Protein AF-A0A674CM67-F1 (afdb_monomer_lite)

pLDDT: mean 82.89, std 11.25, range [38.0, 92.25]

Radius of gyration: 15.2 Å; chains: 1; bounding box: 34×29×37 Å

Foldseek 3Di:
DDDDDDDDDDDDPPDDDDDDDVPRDDDDDDDWDDDPVDPDTHRPPPDPDDDDPDDDDDDPDPPDDD

Sequence (66 aa):
FCQGSNILPFYVPGVAPMNFHQNSVVEIKAVKLTSSRTQLPYEYYSLPFCQPDKVVYKAENLGQEV

Secondary structure (DSSP, 8-state):
--PPPPPPP---TTS------TT--------EE--SS-S--EETT-SSSPPPS------SSTT---

Organism: Salmo trutta (NCBI:txid8032)

Structure (mmCIF, N/CA/C/O backbone):
data_AF-A0A674CM67-F1
#
_entry.id   AF-A0A674CM67-F1
#
loop_
_atom_site.group_PDB
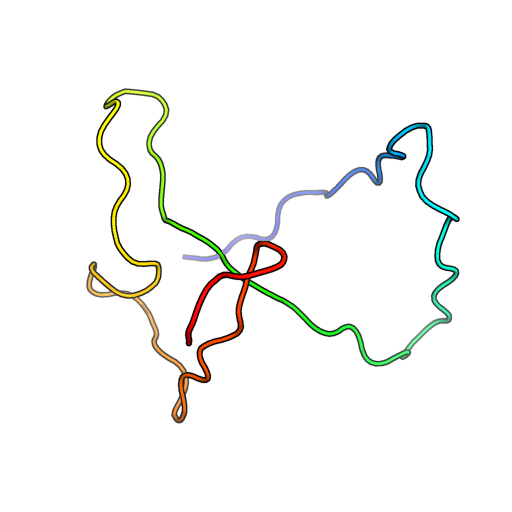_atom_site.id
_atom_site.type_symbol
_atom_site.label_atom_id
_atom_site.label_alt_id
_atom_site.label_comp_id
_atom_site.label_asym_id
_atom_site.label_entity_id
_atom_site.label_seq_id
_atom_site.pdbx_PDB_ins_code
_atom_site.Cartn_x
_atom_site.Cartn_y
_atom_site.Cartn_z
_atom_site.occupancy
_atom_site.B_iso_or_equiv
_atom_site.auth_seq_id
_atom_site.auth_comp_id
_atom_site.auth_asym_id
_atom_site.auth_atom_id
_atom_site.pdbx_PDB_model_num
ATOM 1 N N . PHE A 1 1 ? -17.639 0.891 -5.121 1.00 38.00 1 PHE A N 1
ATOM 2 C CA . PHE A 1 1 ? -17.440 2.324 -4.827 1.00 38.00 1 PHE A CA 1
ATOM 3 C C . PHE A 1 1 ? -15.944 2.624 -4.827 1.00 38.00 1 PHE A C 1
ATOM 5 O O . PHE A 1 1 ? -15.321 2.605 -3.780 1.00 38.00 1 PHE A O 1
ATOM 12 N N . CYS A 1 2 ? -15.358 2.859 -6.001 1.00 48.72 2 CYS A N 1
ATOM 13 C CA . CYS A 1 2 ? -14.018 3.437 -6.130 1.00 48.72 2 CYS A CA 1
ATOM 14 C C . CYS A 1 2 ? -14.118 4.478 -7.247 1.00 48.72 2 CYS A C 1
ATOM 16 O O . CYS A 1 2 ? -13.947 4.156 -8.417 1.00 48.72 2 CYS A O 1
ATOM 18 N N . GLN A 1 3 ? -14.520 5.699 -6.899 1.00 48.06 3 GLN A N 1
ATOM 19 C CA . GLN A 1 3 ? -14.377 6.843 -7.797 1.00 48.06 3 GLN A CA 1
ATOM 20 C C . GLN A 1 3 ? -12.949 7.358 -7.624 1.00 48.06 3 GLN A C 1
ATOM 22 O O . GLN A 1 3 ? -12.555 7.716 -6.517 1.00 48.06 3 GLN A O 1
ATOM 27 N N . GLY A 1 4 ? -12.159 7.306 -8.697 1.00 50.66 4 GLY A N 1
ATOM 28 C CA . GLY A 1 4 ? -10.776 7.772 -8.696 1.00 50.66 4 GLY A CA 1
ATOM 29 C C . GLY A 1 4 ? -10.718 9.288 -8.528 1.00 50.66 4 GLY A C 1
ATOM 30 O O . GLY A 1 4 ? -11.244 10.028 -9.356 1.00 50.66 4 GLY A O 1
ATOM 31 N N . SER A 1 5 ? -10.092 9.744 -7.449 1.00 68.00 5 SER A N 1
ATOM 32 C CA . SER A 1 5 ? -9.780 11.156 -7.217 1.00 68.00 5 SER A CA 1
ATOM 33 C C . SER A 1 5 ? -8.565 11.587 -8.048 1.00 68.00 5 SER A C 1
ATOM 35 O O . SER A 1 5 ? -7.688 10.773 -8.333 1.00 68.00 5 SER A O 1
ATOM 37 N N . ASN A 1 6 ? -8.482 12.875 -8.398 1.00 61.31 6 ASN A N 1
ATOM 38 C CA . ASN A 1 6 ? -7.287 13.463 -9.015 1.00 61.31 6 ASN A CA 1
ATOM 39 C C . ASN A 1 6 ? -6.083 13.347 -8.060 1.00 61.31 6 ASN A C 1
ATOM 41 O O . ASN A 1 6 ? -6.142 13.835 -6.932 1.00 61.31 6 ASN A O 1
ATOM 45 N N 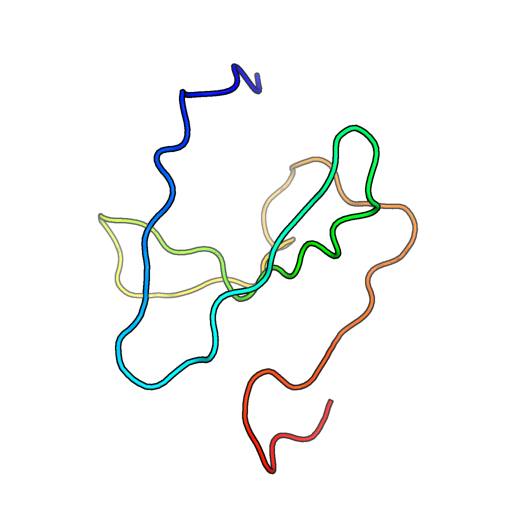. ILE A 1 7 ? -5.000 12.714 -8.517 1.00 67.44 7 ILE A N 1
ATOM 46 C CA . ILE A 1 7 ? -3.745 12.555 -7.770 1.00 67.44 7 ILE A CA 1
ATOM 47 C C . ILE A 1 7 ? -2.767 13.623 -8.261 1.00 67.44 7 ILE A C 1
ATOM 49 O O . ILE A 1 7 ? -2.440 13.661 -9.446 1.00 67.44 7 ILE A O 1
ATOM 53 N N . LEU A 1 8 ? -2.289 14.477 -7.354 1.00 76.12 8 LEU A N 1
ATOM 54 C CA . LEU A 1 8 ? -1.196 15.404 -7.645 1.00 76.12 8 LEU A CA 1
ATOM 55 C C . LEU A 1 8 ? 0.144 14.731 -7.307 1.00 76.12 8 LEU A C 1
ATOM 57 O O . LEU A 1 8 ? 0.282 14.193 -6.205 1.00 76.12 8 LEU A O 1
ATOM 61 N N . PRO A 1 9 ? 1.132 14.740 -8.218 1.00 71.19 9 PRO A N 1
ATOM 62 C CA . PRO A 1 9 ? 2.458 14.213 -7.925 1.00 71.19 9 PRO A CA 1
ATOM 63 C C . PRO A 1 9 ? 3.157 15.085 -6.874 1.00 71.19 9 PRO A C 1
ATOM 65 O O . PRO A 1 9 ? 3.010 16.307 -6.871 1.00 71.19 9 PRO A O 1
ATOM 68 N N . PHE A 1 10 ? 3.953 14.463 -6.003 1.00 77.00 10 PHE A N 1
ATOM 69 C CA . PHE A 1 10 ? 4.815 15.167 -5.054 1.00 77.00 10 PHE A CA 1
ATOM 70 C C . PHE A 1 10 ? 6.241 14.620 -5.121 1.00 77.00 10 PHE A C 1
ATOM 72 O O . PHE A 1 10 ? 6.467 13.479 -5.521 1.00 77.00 10 PHE A O 1
ATOM 79 N N . TYR A 1 11 ? 7.203 15.452 -4.735 1.00 79.88 11 TYR A N 1
ATOM 80 C CA . TYR A 1 11 ? 8.619 15.108 -4.697 1.00 79.88 11 TYR A CA 1
ATOM 81 C C . TYR A 1 11 ? 9.121 15.118 -3.253 1.00 79.88 11 TYR A C 1
ATOM 83 O O . TYR A 1 11 ? 8.797 16.028 -2.488 1.00 79.88 11 TYR A O 1
ATOM 91 N N . VAL A 1 12 ? 9.932 14.121 -2.897 1.00 81.19 12 VAL A N 1
ATOM 92 C CA . VAL A 1 12 ? 10.598 14.032 -1.593 1.00 81.19 12 VAL A CA 1
ATOM 93 C C . VAL A 1 12 ? 12.056 14.471 -1.750 1.00 81.19 12 VAL A C 1
ATOM 95 O O . VAL A 1 12 ? 12.802 13.820 -2.485 1.00 81.19 12 VAL A O 1
ATOM 98 N N . PRO A 1 13 ? 12.501 15.536 -1.060 1.00 86.69 13 PRO A N 1
ATOM 99 C CA . PRO A 1 13 ? 13.905 15.933 -1.059 1.00 86.69 13 PRO A CA 1
ATOM 100 C C . PRO A 1 13 ? 14.822 14.794 -0.592 1.00 86.69 13 PRO A C 1
ATOM 102 O O . PRO A 1 13 ? 14.571 14.175 0.438 1.00 86.69 13 PRO A O 1
ATOM 105 N N . GLY A 1 14 ? 15.898 14.536 -1.340 1.00 85.75 14 GLY A N 1
ATOM 106 C CA . GLY A 1 14 ? 16.867 13.477 -1.028 1.00 85.75 14 GLY A CA 1
ATOM 107 C C . GLY A 1 14 ? 16.593 12.128 -1.702 1.00 85.75 14 GLY A C 1
ATOM 108 O O . GLY A 1 14 ? 17.407 11.220 -1.565 1.00 85.75 14 GLY A O 1
ATOM 109 N N . VAL A 1 15 ? 15.504 12.001 -2.470 1.00 83.31 15 VAL A N 1
ATOM 110 C CA . VAL A 1 15 ? 15.213 10.820 -3.298 1.00 83.31 15 VAL A CA 1
ATOM 111 C C . VAL A 1 15 ? 15.324 11.203 -4.769 1.00 83.31 15 VAL A C 1
ATOM 113 O O . VAL A 1 15 ? 14.756 12.205 -5.192 1.00 83.31 15 VAL A O 1
ATOM 116 N N . ALA A 1 16 ? 16.053 10.420 -5.567 1.00 86.31 16 ALA A N 1
ATOM 117 C CA . ALA A 1 16 ? 16.147 10.676 -7.001 1.00 86.31 16 ALA A CA 1
ATOM 118 C C . ALA A 1 16 ? 14.756 10.536 -7.658 1.00 86.31 16 ALA A C 1
ATOM 120 O O . ALA A 1 16 ? 14.077 9.532 -7.427 1.00 86.31 16 ALA A O 1
ATOM 121 N N . PRO A 1 17 ? 14.311 11.516 -8.467 1.00 82.88 17 PRO A N 1
ATOM 122 C CA . PRO A 1 17 ? 13.013 11.446 -9.123 1.00 82.88 17 PRO A CA 1
ATOM 123 C C . PRO A 1 17 ? 12.979 10.296 -10.133 1.00 82.88 17 PRO A C 1
ATOM 125 O O . PRO A 1 17 ? 13.962 10.024 -10.824 1.00 82.88 17 PRO A O 1
ATOM 128 N N . MET A 1 18 ? 11.822 9.645 -10.242 1.00 82.44 18 MET A N 1
ATOM 129 C CA . MET A 1 18 ? 11.594 8.559 -11.190 1.00 82.44 18 MET A CA 1
ATOM 130 C C . MET A 1 18 ? 10.683 9.047 -12.316 1.00 82.44 18 MET A C 1
ATOM 132 O O . MET A 1 18 ? 9.592 9.555 -12.062 1.00 82.44 18 MET A O 1
ATOM 136 N N . ASN A 1 19 ? 11.143 8.908 -13.560 1.00 83.12 19 ASN A N 1
ATOM 137 C CA . ASN A 1 19 ? 10.359 9.265 -14.738 1.00 83.12 19 ASN A CA 1
ATOM 138 C C . ASN A 1 19 ? 9.549 8.055 -15.206 1.00 83.12 19 ASN A C 1
ATOM 140 O O . ASN A 1 19 ? 10.089 6.960 -15.355 1.00 83.12 19 ASN A O 1
ATOM 144 N N . PHE A 1 20 ? 8.269 8.277 -15.484 1.00 84.94 20 PHE A N 1
ATOM 145 C CA . PHE A 1 20 ? 7.370 7.277 -16.045 1.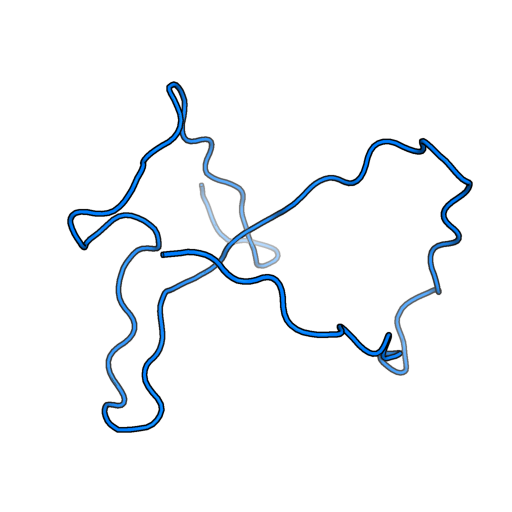00 84.94 20 PHE A CA 1
ATOM 146 C C . PHE A 1 20 ? 6.923 7.725 -17.433 1.00 84.94 20 PHE A C 1
ATOM 148 O O . PHE A 1 20 ? 6.616 8.896 -17.655 1.00 84.94 20 PHE A O 1
ATOM 155 N N . HIS A 1 21 ? 6.880 6.786 -18.372 1.00 90.25 21 HIS A N 1
ATOM 156 C CA . HIS A 1 21 ? 6.316 7.015 -19.699 1.00 90.25 21 HIS A CA 1
ATOM 157 C C . HIS A 1 21 ? 4.865 6.536 -19.743 1.00 90.25 21 HIS A C 1
ATOM 159 O O . HIS A 1 21 ? 4.442 5.718 -18.918 1.00 90.25 21 HIS A O 1
ATOM 165 N N . GLN A 1 22 ? 4.103 7.007 -20.730 1.00 89.25 22 GLN A N 1
ATOM 166 C CA . GLN A 1 22 ? 2.781 6.455 -21.023 1.00 89.25 22 GLN A CA 1
ATOM 167 C C . GLN A 1 22 ? 2.881 4.923 -21.134 1.00 89.25 22 GLN A C 1
ATOM 169 O O . GLN A 1 22 ? 3.772 4.411 -21.810 1.00 89.25 22 GLN A O 1
ATOM 174 N N . ASN A 1 23 ? 1.972 4.203 -20.471 1.00 88.31 23 ASN A N 1
ATOM 175 C CA . ASN A 1 23 ? 1.917 2.733 -20.436 1.00 88.31 23 ASN A CA 1
ATOM 176 C C . ASN A 1 23 ? 3.103 2.037 -19.743 1.00 88.31 23 ASN A C 1
ATOM 178 O O . ASN A 1 23 ? 3.244 0.820 -19.855 1.00 88.31 23 ASN A O 1
ATOM 182 N N . SER A 1 24 ? 3.949 2.770 -19.014 1.00 90.19 24 SER A N 1
ATOM 183 C CA . SER A 1 24 ? 4.947 2.130 -18.155 1.00 90.19 24 SER A CA 1
ATOM 184 C C . SER A 1 24 ? 4.279 1.374 -17.006 1.00 90.19 24 SER A C 1
ATOM 186 O O . SER A 1 24 ? 3.275 1.810 -16.440 1.00 90.19 24 SER A O 1
ATOM 188 N N . VAL A 1 25 ? 4.840 0.212 -16.672 1.00 88.38 25 VAL A N 1
ATOM 189 C CA . VAL A 1 25 ? 4.381 -0.582 -15.531 1.00 88.38 25 VAL A CA 1
ATOM 190 C C . VAL A 1 25 ? 4.831 0.118 -14.255 1.00 88.38 25 VAL A C 1
ATOM 192 O O . VAL A 1 25 ? 6.023 0.347 -14.055 1.00 88.38 25 VAL A O 1
ATOM 195 N N . VAL A 1 26 ? 3.873 0.438 -13.388 1.00 87.19 26 VAL A N 1
ATOM 196 C CA . VAL A 1 26 ? 4.132 1.023 -12.072 1.00 87.19 26 VAL A CA 1
ATOM 197 C C . VAL A 1 26 ? 3.910 -0.049 -11.018 1.00 87.19 26 VAL A C 1
ATOM 199 O O . VAL A 1 26 ? 2.833 -0.638 -10.930 1.00 87.19 26 VAL A O 1
ATOM 202 N N . GLU A 1 27 ? 4.931 -0.302 -10.205 1.00 85.19 27 GLU A N 1
ATOM 203 C CA . GLU A 1 27 ? 4.790 -1.177 -9.049 1.00 85.19 27 GLU A CA 1
ATOM 204 C C . GLU A 1 27 ? 4.090 -0.417 -7.916 1.00 85.19 27 GLU A C 1
ATOM 206 O O . GLU A 1 27 ? 4.616 0.568 -7.398 1.00 85.19 27 GLU A O 1
ATOM 211 N N . ILE A 1 28 ? 2.908 -0.884 -7.514 1.00 84.31 28 ILE A N 1
ATOM 212 C CA . ILE A 1 28 ? 2.167 -0.306 -6.391 1.00 84.31 28 ILE A CA 1
ATOM 213 C C . ILE A 1 28 ? 2.468 -1.113 -5.130 1.00 84.31 28 ILE A C 1
ATOM 215 O O . ILE A 1 28 ? 2.274 -2.327 -5.094 1.00 84.31 28 ILE A O 1
ATOM 219 N N . LYS A 1 29 ? 2.923 -0.421 -4.084 1.00 86.88 29 LYS A N 1
ATOM 220 C CA . LYS A 1 29 ? 3.158 -0.987 -2.753 1.00 86.88 29 LYS A CA 1
ATOM 221 C C . LYS A 1 29 ? 2.227 -0.310 -1.760 1.00 86.88 29 LYS A C 1
ATOM 223 O O . LYS A 1 29 ? 2.110 0.913 -1.751 1.00 86.88 29 LYS A O 1
ATOM 228 N N . ALA A 1 30 ? 1.578 -1.113 -0.930 1.00 89.00 30 ALA A N 1
ATOM 229 C CA . ALA A 1 30 ? 0.752 -0.640 0.167 1.00 89.00 30 ALA A CA 1
ATOM 230 C C . ALA A 1 30 ? 1.423 -0.997 1.496 1.00 89.00 30 ALA A C 1
ATOM 232 O O . ALA A 1 30 ? 2.046 -2.051 1.598 1.00 89.00 30 ALA A O 1
ATOM 233 N N . VAL A 1 31 ? 1.308 -0.109 2.488 1.00 90.00 31 VAL A N 1
ATOM 234 C CA . VAL A 1 31 ? 1.932 -0.286 3.810 1.00 90.00 31 VAL A CA 1
ATOM 235 C C . VAL A 1 31 ? 0.879 -0.731 4.824 1.00 90.00 31 VAL A C 1
ATOM 237 O O . VAL A 1 31 ? 0.690 -1.922 5.041 1.00 90.00 31 VAL A O 1
ATOM 240 N N . LYS A 1 32 ? 0.144 0.218 5.415 1.00 89.94 32 LYS A N 1
ATOM 241 C CA . LYS A 1 32 ? -0.914 -0.037 6.403 1.00 89.94 32 LYS A CA 1
ATOM 242 C C . LYS A 1 32 ? -2.120 0.852 6.134 1.00 89.94 32 LYS A C 1
ATOM 244 O O . LYS A 1 32 ? -1.980 1.950 5.596 1.00 89.94 32 LYS A O 1
ATOM 249 N N . LEU A 1 33 ? -3.299 0.385 6.532 1.00 90.12 33 LEU A N 1
ATOM 250 C CA . LEU A 1 33 ? -4.512 1.195 6.547 1.00 90.12 33 LEU A CA 1
ATOM 251 C C . LEU A 1 33 ? -4.519 2.081 7.789 1.00 90.12 33 LEU A C 1
ATOM 253 O O . LEU A 1 33 ? -4.448 1.591 8.916 1.00 90.12 33 LEU A O 1
ATOM 257 N N . THR A 1 34 ? -4.631 3.388 7.577 1.00 90.56 34 THR A N 1
ATOM 258 C CA . THR A 1 34 ? -4.720 4.390 8.642 1.00 90.56 34 THR A CA 1
ATOM 259 C C . THR A 1 34 ? -6.002 5.202 8.503 1.00 90.56 34 THR A C 1
ATOM 261 O O . THR A 1 34 ? -6.541 5.387 7.412 1.00 90.56 34 THR A O 1
ATOM 264 N N . SER A 1 35 ? -6.517 5.676 9.635 1.00 88.56 35 SER A N 1
ATOM 265 C CA . SER A 1 35 ? -7.693 6.541 9.706 1.00 88.56 35 SER A CA 1
ATOM 266 C C . SER A 1 35 ? -7.282 7.898 10.254 1.00 88.56 35 SER A C 1
ATOM 268 O O . SER A 1 35 ? -6.475 7.980 11.174 1.00 88.56 35 SER A O 1
ATOM 270 N N . SER A 1 36 ? -7.889 8.973 9.754 1.00 91.62 36 SER A N 1
ATOM 271 C CA . SER A 1 36 ? -7.687 10.318 10.308 1.00 91.62 36 SER A CA 1
ATOM 272 C C . SER A 1 36 ? -8.287 10.496 11.706 1.00 91.62 36 SER A C 1
ATOM 274 O O . SER A 1 36 ? -8.001 11.486 12.373 1.00 91.62 36 SER A O 1
ATOM 276 N N . ARG A 1 37 ? -9.139 9.561 12.150 1.00 92.25 37 ARG A N 1
ATOM 277 C CA . ARG A 1 37 ? -9.822 9.621 13.451 1.00 92.25 37 ARG A CA 1
ATOM 278 C C . ARG A 1 37 ? -9.162 8.762 14.526 1.00 92.25 37 ARG A C 1
ATOM 280 O O . ARG A 1 37 ? -9.366 9.030 15.703 1.00 92.25 37 ARG A O 1
ATOM 287 N N . THR A 1 38 ? -8.426 7.717 14.146 1.00 90.31 38 THR A N 1
ATOM 288 C CA . THR A 1 38 ? -7.885 6.726 15.088 1.00 90.31 38 THR A CA 1
ATOM 289 C C . THR A 1 38 ? -6.407 6.480 14.823 1.00 90.31 38 THR A C 1
ATOM 291 O O . THR A 1 38 ? -6.016 6.272 13.680 1.00 90.31 38 THR A O 1
ATOM 294 N N . GLN A 1 39 ? -5.598 6.419 15.882 1.00 89.19 39 GLN A N 1
ATOM 295 C CA . GLN A 1 39 ? -4.141 6.272 15.768 1.00 89.19 39 GLN A CA 1
ATOM 296 C C . GLN A 1 39 ? -3.678 4.844 15.424 1.00 89.19 39 GLN A C 1
ATOM 298 O O . GLN A 1 39 ? -2.510 4.644 15.106 1.00 89.19 39 GLN A O 1
ATOM 303 N N . LEU A 1 40 ? -4.562 3.845 15.510 1.00 90.25 40 LEU A N 1
ATOM 304 C CA . LEU A 1 40 ? -4.204 2.440 15.312 1.00 90.25 40 LEU A CA 1
ATOM 305 C C . LEU A 1 40 ? -4.168 2.084 13.816 1.00 90.25 40 LEU A C 1
ATOM 307 O O . LEU A 1 40 ? -5.205 2.187 13.154 1.00 90.25 40 LEU A O 1
ATOM 311 N N . PRO A 1 41 ? -3.008 1.667 13.275 1.00 90.56 41 PRO A N 1
ATOM 312 C CA . PRO A 1 41 ? -2.907 1.185 11.908 1.00 90.56 41 PRO A CA 1
ATOM 313 C C . PRO A 1 41 ? -3.345 -0.282 11.816 1.00 90.56 41 PRO A C 1
ATOM 315 O O . PRO A 1 41 ? -3.027 -1.089 12.689 1.00 90.56 41 PRO A O 1
ATOM 318 N N . TYR A 1 42 ? -4.022 -0.630 10.727 1.00 91.25 42 TYR A N 1
ATOM 319 C CA . TYR A 1 42 ? -4.419 -2.000 10.412 1.00 91.25 42 TYR A CA 1
ATOM 320 C C . TYR A 1 42 ? -3.643 -2.538 9.209 1.00 91.25 42 TYR A C 1
ATOM 322 O O . TYR A 1 42 ? -3.165 -1.772 8.368 1.00 91.25 42 TYR A O 1
ATOM 330 N N . GLU A 1 43 ? -3.546 -3.863 9.107 1.00 89.38 43 GLU A N 1
ATOM 331 C CA . GLU A 1 43 ? -3.026 -4.518 7.905 1.00 89.38 43 GLU A CA 1
ATOM 332 C C . GLU A 1 43 ? -3.829 -4.120 6.668 1.00 89.38 43 GLU A C 1
ATOM 334 O O . GLU A 1 43 ? -5.048 -3.941 6.734 1.00 89.38 43 GLU A O 1
ATOM 339 N N . TYR A 1 44 ? -3.153 -3.997 5.520 1.00 90.31 44 TYR A N 1
ATOM 340 C CA . TYR A 1 44 ? -3.775 -3.382 4.349 1.00 90.31 44 TYR A CA 1
ATOM 341 C C . TYR A 1 44 ? -4.988 -4.136 3.802 1.00 90.31 44 TYR A C 1
ATOM 343 O O . TYR A 1 44 ? -5.756 -3.519 3.089 1.00 90.31 44 TYR A O 1
ATOM 351 N N . TYR A 1 45 ? -5.179 -5.419 4.133 1.00 90.88 45 TYR A N 1
ATOM 352 C CA . TYR A 1 45 ? -6.328 -6.247 3.727 1.00 90.88 45 TYR A CA 1
ATOM 353 C C . TYR A 1 45 ? -7.202 -6.707 4.913 1.00 90.88 45 TYR A C 1
ATOM 355 O O . TYR A 1 45 ? -7.869 -7.731 4.830 1.00 90.88 45 TYR A O 1
ATOM 363 N N . SER A 1 46 ? -7.197 -5.986 6.044 1.00 90.31 46 SER A N 1
ATOM 364 C CA . SER A 1 46 ? -7.900 -6.429 7.263 1.00 90.31 46 SER A CA 1
ATOM 365 C C . SER A 1 46 ? -9.419 -6.202 7.270 1.00 90.31 46 SER A C 1
ATOM 367 O O . SER A 1 46 ? -10.100 -6.738 8.142 1.00 90.31 46 SER A O 1
ATOM 369 N N . LEU A 1 47 ? -9.955 -5.360 6.380 1.00 89.44 47 LEU A N 1
ATOM 370 C CA . LEU A 1 47 ? -11.396 -5.087 6.267 1.00 89.44 47 LEU A CA 1
ATOM 371 C C . LEU A 1 47 ? -11.950 -5.764 4.999 1.00 89.44 47 LEU A C 1
ATOM 373 O O . LEU A 1 47 ? -11.175 -6.085 4.098 1.00 89.44 47 LEU A O 1
ATOM 377 N N . PRO A 1 48 ? -13.276 -5.971 4.883 1.00 88.00 48 PRO A N 1
ATOM 378 C CA . PRO A 1 48 ? -13.864 -6.756 3.797 1.00 88.00 48 PRO A CA 1
ATOM 379 C C . PRO A 1 48 ? -13.991 -5.954 2.487 1.00 88.00 48 PRO A C 1
ATOM 381 O O . PRO A 1 48 ? -15.091 -5.684 2.006 1.00 88.00 48 PRO A O 1
ATOM 384 N N . PHE A 1 49 ? -12.862 -5.551 1.907 1.00 85.94 49 PHE A N 1
ATOM 385 C CA . PHE A 1 49 ? -12.770 -5.032 0.538 1.00 85.94 49 PHE A CA 1
ATOM 386 C C . PHE A 1 49 ? -12.109 -6.053 -0.394 1.00 85.94 49 PHE A C 1
ATOM 388 O O . PHE A 1 49 ? -11.731 -7.149 0.014 1.00 85.94 49 PHE A O 1
ATOM 395 N N . CYS A 1 50 ? -12.011 -5.704 -1.678 1.00 85.44 50 CYS A N 1
ATOM 396 C CA . CYS A 1 50 ? -11.449 -6.586 -2.696 1.00 85.44 50 CYS A CA 1
ATOM 397 C C . CYS A 1 50 ? -9.976 -6.884 -2.391 1.00 85.44 50 CYS A C 1
ATOM 399 O O . CYS A 1 50 ? -9.158 -5.967 -2.314 1.00 85.44 50 CYS A O 1
ATOM 401 N N . GLN A 1 51 ? -9.652 -8.166 -2.253 1.00 86.25 51 GLN A N 1
ATOM 402 C CA . GLN A 1 51 ? -8.288 -8.655 -2.102 1.00 86.25 51 GLN A CA 1
ATOM 403 C C . GLN A 1 51 ? -7.806 -9.227 -3.445 1.00 86.25 51 GLN A C 1
ATOM 405 O O . GLN A 1 51 ? -8.603 -9.850 -4.148 1.00 86.25 51 GLN A O 1
ATOM 410 N N . PRO A 1 52 ? -6.537 -9.017 -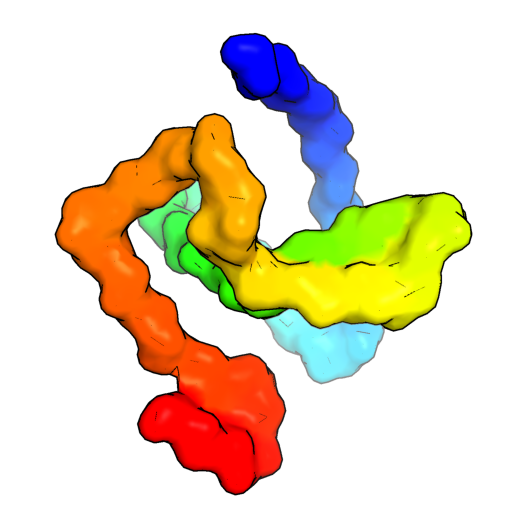3.837 1.00 88.44 52 PRO A N 1
ATOM 411 C CA . PRO A 1 52 ? -5.974 -9.673 -5.010 1.00 88.44 52 PRO A CA 1
ATOM 412 C C . PRO A 1 52 ? -5.783 -11.174 -4.760 1.00 88.44 52 PRO A C 1
ATOM 414 O O . PRO A 1 52 ? -5.620 -11.603 -3.619 1.00 88.44 52 PRO A O 1
ATOM 417 N N . ASP A 1 53 ? -5.686 -11.954 -5.838 1.00 89.94 53 ASP A N 1
ATOM 418 C CA . ASP A 1 53 ? -5.470 -13.409 -5.769 1.00 89.94 53 ASP A CA 1
ATOM 419 C C . ASP A 1 53 ? -4.187 -13.795 -5.016 1.00 89.94 53 ASP A C 1
ATOM 421 O O . ASP A 1 53 ? -4.093 -14.869 -4.421 1.00 89.94 53 ASP A O 1
ATOM 425 N N . LYS A 1 54 ? -3.176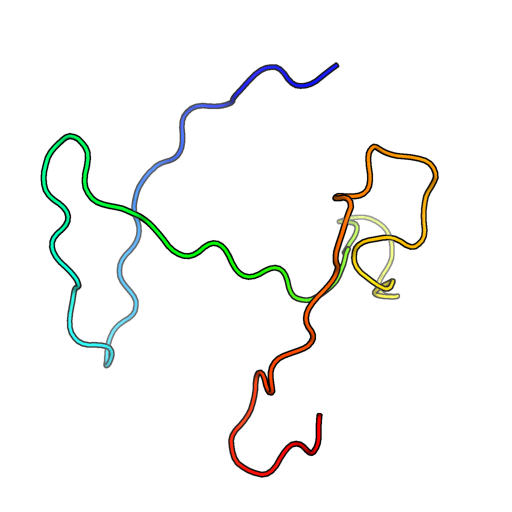 -12.917 -5.041 1.00 89.38 54 LYS A N 1
ATOM 426 C CA . LYS A 1 54 ? -1.904 -13.117 -4.348 1.00 89.38 54 LYS A CA 1
ATOM 427 C C . LYS A 1 54 ? -1.445 -11.838 -3.660 1.00 89.38 54 LYS A C 1
ATOM 429 O O . LYS A 1 54 ? -1.232 -10.815 -4.308 1.00 89.38 54 LYS A O 1
ATOM 434 N N . VAL A 1 55 ? -1.211 -11.932 -2.353 1.00 87.81 55 VAL A N 1
ATOM 435 C CA . VAL A 1 55 ? -0.551 -10.890 -1.559 1.00 87.81 55 VAL A CA 1
ATOM 436 C C . VAL A 1 55 ? 0.928 -11.246 -1.417 1.00 87.81 55 VAL A C 1
ATOM 438 O O . VAL A 1 55 ? 1.270 -12.377 -1.077 1.00 87.81 55 VAL A O 1
ATOM 441 N N . VAL A 1 56 ? 1.808 -10.288 -1.710 1.00 89.00 56 VAL A N 1
ATOM 442 C CA . VAL A 1 56 ? 3.262 -10.437 -1.567 1.00 89.00 56 VAL A CA 1
ATOM 443 C C . VAL A 1 56 ? 3.759 -9.376 -0.596 1.00 89.00 56 VAL A C 1
ATOM 445 O O . VAL A 1 56 ? 3.661 -8.184 -0.884 1.00 89.00 56 VAL A O 1
ATOM 448 N N . TYR A 1 57 ? 4.303 -9.815 0.537 1.00 87.56 57 TYR A N 1
ATOM 449 C CA . TYR A 1 57 ? 4.903 -8.934 1.533 1.00 87.56 57 TYR A CA 1
ATOM 450 C C . TYR A 1 57 ? 6.332 -8.566 1.128 1.00 87.56 57 TYR A C 1
ATOM 452 O O . TYR A 1 57 ? 7.084 -9.394 0.608 1.00 87.56 57 TYR A O 1
ATOM 460 N N . LYS A 1 58 ? 6.689 -7.295 1.322 1.00 86.12 58 LYS A N 1
ATOM 461 C CA . LYS A 1 58 ? 8.029 -6.754 1.071 1.00 86.12 58 LYS A CA 1
ATOM 462 C C . LYS A 1 58 ? 8.460 -5.922 2.271 1.00 86.12 58 LYS A C 1
ATOM 464 O O . LYS A 1 58 ? 7.635 -5.216 2.846 1.00 86.12 58 LYS A O 1
ATOM 469 N N . ALA A 1 59 ? 9.744 -5.991 2.609 1.00 87.62 59 ALA A N 1
ATOM 470 C CA . ALA A 1 59 ? 10.321 -5.174 3.663 1.00 87.62 59 ALA A CA 1
ATOM 471 C C . ALA A 1 59 ? 10.194 -3.706 3.256 1.00 87.62 59 ALA A C 1
ATOM 473 O O . ALA A 1 59 ? 10.603 -3.322 2.158 1.00 87.62 59 ALA A O 1
ATOM 474 N N . GLU A 1 60 ? 9.594 -2.904 4.128 1.00 84.69 60 GLU A N 1
ATOM 475 C CA . GLU A 1 60 ? 9.511 -1.458 3.934 1.00 84.69 60 GLU A CA 1
ATOM 476 C C . GLU A 1 60 ? 10.845 -0.806 4.305 1.00 84.69 60 GLU A C 1
ATOM 478 O O . GLU A 1 60 ? 11.381 0.014 3.562 1.00 84.69 60 GLU A O 1
ATOM 483 N N . ASN A 1 61 ? 11.395 -1.224 5.445 1.00 83.44 61 ASN A N 1
ATOM 484 C CA . ASN A 1 61 ? 12.574 -0.628 6.044 1.00 83.44 61 ASN A CA 1
ATOM 485 C C . ASN A 1 61 ? 13.802 -1.522 5.874 1.00 83.44 61 ASN A C 1
ATOM 487 O O . ASN A 1 61 ? 13.719 -2.752 5.858 1.00 83.44 61 ASN A O 1
ATOM 491 N N . LEU A 1 62 ? 14.970 -0.890 5.786 1.00 82.06 62 LEU A N 1
ATOM 492 C CA . LEU A 1 62 ? 16.244 -1.602 5.777 1.00 82.06 62 LEU A CA 1
ATOM 493 C C . LEU A 1 62 ? 16.420 -2.361 7.100 1.00 82.06 62 LEU A C 1
ATOM 495 O O . LEU A 1 62 ? 16.304 -1.775 8.173 1.00 82.06 62 LEU A O 1
ATOM 499 N N . GLY A 1 63 ? 16.701 -3.662 7.011 1.00 82.88 63 GLY A N 1
ATOM 500 C CA . GLY A 1 63 ? 16.846 -4.542 8.176 1.00 82.88 63 GLY A CA 1
ATOM 501 C C . GLY A 1 63 ? 15.535 -5.122 8.716 1.00 82.88 63 GLY A C 1
ATOM 502 O O . GLY A 1 63 ? 15.575 -5.874 9.684 1.00 82.88 63 GLY A O 1
ATOM 503 N N . GLN A 1 64 ? 14.388 -4.813 8.104 1.00 82.62 64 GLN A N 1
ATOM 504 C CA . GLN A 1 64 ? 13.131 -5.485 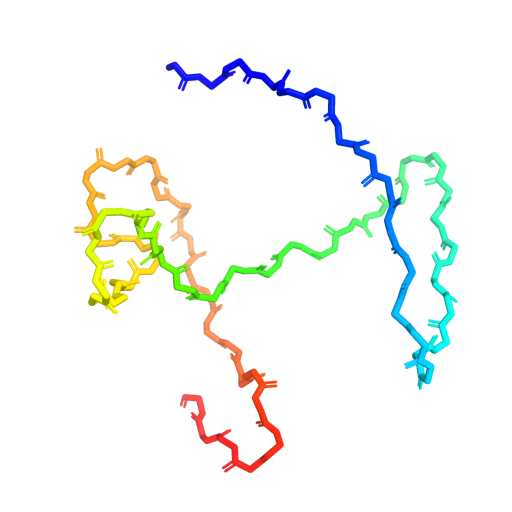8.419 1.00 82.62 64 GLN A CA 1
ATOM 505 C C . GLN A 1 64 ? 13.094 -6.859 7.734 1.00 82.62 64 GLN A C 1
ATOM 507 O O . GLN A 1 64 ? 13.262 -6.948 6.516 1.00 82.62 64 GLN A O 1
ATOM 512 N N . GLU A 1 65 ? 12.862 -7.923 8.503 1.00 75.94 65 GLU A N 1
ATOM 513 C CA . GLU A 1 65 ? 12.540 -9.239 7.943 1.00 75.94 65 GLU A CA 1
ATOM 514 C C . GLU A 1 65 ? 11.106 -9.237 7.388 1.00 75.94 65 GLU A C 1
ATOM 516 O O . GLU A 1 65 ? 10.214 -8.582 7.938 1.00 75.94 65 GLU A O 1
ATOM 521 N N . VAL A 1 66 ? 10.915 -9.922 6.258 1.00 70.69 66 VAL A N 1
ATOM 522 C CA . VAL A 1 66 ? 9.614 -10.121 5.594 1.00 70.69 66 VAL A CA 1
ATOM 523 C C . VAL A 1 66 ? 8.884 -11.339 6.114 1.00 70.69 66 VAL A C 1
ATOM 525 O O . VAL A 1 66 ? 9.557 -12.369 6.330 1.00 70.69 66 VAL A O 1
#